Protein AF-A0A6A0H5I4-F1 (afdb_monomer)

Nearest PDB structures (foldseek):
  3w67-assembly1_B  TM=8.974E-01  e=4.664E-07  Mus musculus
  1oiz-assembly2_B  TM=8.911E-01  e=1.110E-06  Homo sapiens
  1r5l-assembly1_A  TM=9.045E-01  e=3.330E-06  Homo sapiens
  5mug-assembly1_A  TM=8.546E-01  e=4.001E-05  Homo sapiens
  6zpd-assembly1_A  TM=8.571E-01  e=4.759E-05  Homo sapiens

Solvent-accessible surface area (backbone atoms only — not comparable to full-atom values): 6883 Å² total; per-residue (Å²): 112,70,63,61,60,47,46,46,66,74,39,42,76,47,61,46,92,80,55,65,82,42,70,72,47,36,52,50,56,72,68,49,41,55,37,76,50,97,55,60,46,102,82,59,16,44,31,31,42,31,34,79,33,74,67,59,58,89,87,45,61,58,57,60,52,50,21,47,39,50,56,52,50,54,50,48,63,73,70,36,73,57,41,84,76,56,31,67,46,80,44,80,43,60,66,77,63,47,72,63,52,55,66,59,63,35,75,69,54,47,50,51,50,56,63,64,76,101

Foldseek 3Di:
DVLQVVLLVVLVLQNPDLDCPPPVLVVLLVLCQKDFDPDADPQRATEIEGALQSDDLVVDAVSSNSNSNVVVVVVCPVPPPCCVPRNHDYDYNCPNPDVSSVVSCDPVVVVSVVSNVD

Organism: Hyalella azteca (NCBI:txid294128)

InterPro domains:
  IPR001251 CRAL-TRIO lipid binding domain [PF00650] (34-116)
  IPR001251 CRAL-TRIO lipid binding domain [cd00170] (25-118)
  IPR036865 CRAL-TRIO lipid binding domain superfamily [G3DSA:3.40.525.10] (11-118)
  IPR036865 CRAL-TRIO lipid binding domain superfamily [SSF52087] (25-118)

Structure (mmCIF, N/CA/C/O backbone):
data_AF-A0A6A0H5I4-F1
#
_entry.id   AF-A0A6A0H5I4-F1
#
loop_
_atom_site.group_PDB
_atom_site.id
_atom_site.type_symbol
_atom_site.label_atom_id
_atom_site.label_alt_id
_atom_site.label_comp_id
_atom_site.label_asym_id
_atom_site.label_entity_id
_atom_site.label_seq_id
_atom_site.pdbx_PDB_ins_code
_atom_site.Cartn_x
_atom_site.Cartn_y
_atom_site.Cartn_z
_atom_site.occupancy
_atom_site.B_iso_or_equiv
_atom_site.auth_seq_id
_atom_site.auth_comp_id
_atom_site.auth_asym_id
_atom_site.auth_atom_id
_atom_site.pdbx_PDB_model_num
ATOM 1 N N . MET A 1 1 ? -0.593 19.117 10.195 1.00 63.34 1 MET A N 1
ATOM 2 C CA . MET A 1 1 ? -1.201 19.410 8.876 1.00 63.34 1 MET A CA 1
ATOM 3 C C . MET A 1 1 ? -0.142 19.753 7.833 1.00 63.34 1 MET A C 1
ATOM 5 O O . MET A 1 1 ? -0.201 19.184 6.754 1.00 63.34 1 MET A O 1
ATOM 9 N N . ASP A 1 2 ? 0.862 20.578 8.144 1.00 73.81 2 ASP A N 1
ATOM 10 C CA . ASP A 1 2 ? 1.905 20.973 7.173 1.00 73.81 2 ASP A CA 1
ATOM 11 C C . ASP A 1 2 ? 2.663 19.793 6.545 1.00 73.81 2 ASP A C 1
ATOM 13 O O . ASP A 1 2 ? 2.872 19.756 5.333 1.00 73.81 2 ASP A O 1
ATOM 17 N N . MET A 1 3 ? 3.004 18.778 7.344 1.00 80.62 3 MET A N 1
ATOM 18 C CA . MET A 1 3 ? 3.683 17.579 6.846 1.00 80.62 3 MET A CA 1
ATOM 19 C C . MET A 1 3 ? 2.816 16.766 5.873 1.00 80.62 3 MET A C 1
ATOM 21 O O . MET A 1 3 ? 3.325 16.289 4.867 1.00 80.62 3 MET A 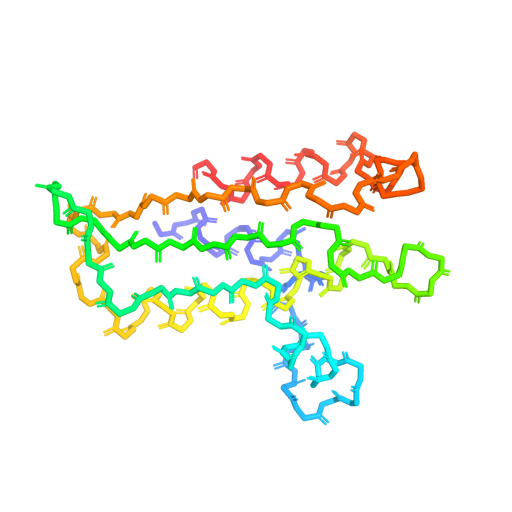O 1
ATOM 25 N N . PHE A 1 4 ? 1.503 16.671 6.105 1.00 78.56 4 PHE A N 1
ATOM 26 C CA . PHE A 1 4 ? 0.584 15.935 5.229 1.00 78.56 4 PHE A CA 1
ATOM 27 C C . PHE A 1 4 ? 0.590 16.506 3.804 1.00 78.56 4 PHE A C 1
ATOM 29 O O . PHE A 1 4 ? 0.799 15.776 2.835 1.00 78.56 4 PHE A O 1
ATOM 36 N N . TYR A 1 5 ? 0.447 17.827 3.669 1.00 81.25 5 TYR A N 1
ATOM 37 C CA . TYR A 1 5 ? 0.492 18.489 2.361 1.00 81.25 5 TYR A CA 1
ATOM 38 C C . TYR A 1 5 ? 1.903 18.488 1.751 1.00 81.25 5 TYR A C 1
ATOM 40 O O . TYR A 1 5 ? 2.055 18.365 0.532 1.00 81.25 5 TYR A O 1
ATOM 48 N N . THR A 1 6 ? 2.944 18.551 2.586 1.00 85.88 6 THR A N 1
ATOM 49 C CA . THR A 1 6 ? 4.341 18.467 2.131 1.00 85.88 6 THR A CA 1
ATOM 50 C C . THR A 1 6 ? 4.643 17.094 1.531 1.00 85.88 6 THR A C 1
ATOM 52 O O . THR A 1 6 ? 5.165 17.010 0.425 1.00 85.88 6 THR A O 1
ATOM 55 N N . CYS A 1 7 ? 4.253 16.005 2.195 1.00 83.69 7 CYS A N 1
ATOM 56 C CA . CYS A 1 7 ? 4.468 14.646 1.696 1.00 83.69 7 CYS A CA 1
ATOM 57 C C . CYS A 1 7 ? 3.706 14.389 0.386 1.00 83.69 7 CYS A C 1
ATOM 59 O O . CYS A 1 7 ? 4.278 13.832 -0.553 1.00 83.69 7 CYS A O 1
ATOM 61 N N . LYS A 1 8 ? 2.454 14.864 0.274 1.00 82.06 8 LYS A N 1
ATOM 62 C CA . LYS A 1 8 ? 1.660 14.718 -0.961 1.00 82.06 8 LYS A CA 1
ATOM 63 C C . LYS A 1 8 ? 2.266 15.463 -2.156 1.00 82.06 8 LYS A C 1
ATOM 65 O O . LYS A 1 8 ? 2.157 14.985 -3.282 1.00 82.06 8 LYS A O 1
ATOM 70 N N . THR A 1 9 ? 2.926 16.598 -1.925 1.00 84.06 9 THR A N 1
ATOM 71 C CA . THR A 1 9 ? 3.600 17.368 -2.988 1.00 84.06 9 THR A CA 1
ATOM 72 C C . THR A 1 9 ? 5.017 16.872 -3.284 1.00 84.06 9 THR A C 1
ATOM 74 O O . THR A 1 9 ? 5.451 16.945 -4.431 1.00 84.06 9 THR A O 1
ATOM 77 N N . ALA A 1 10 ? 5.725 16.329 -2.290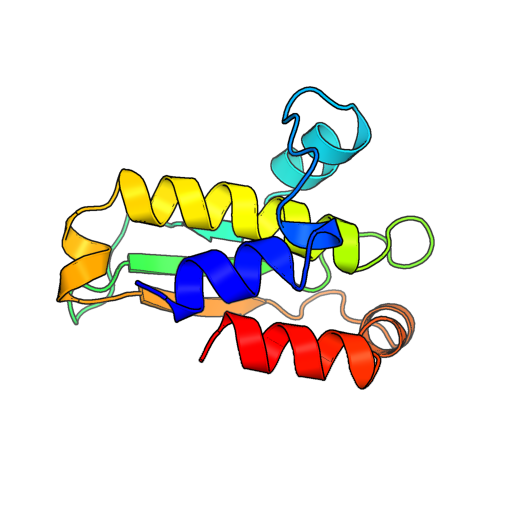 1.00 87.19 10 ALA A N 1
ATOM 78 C CA . ALA A 1 10 ? 7.080 15.800 -2.445 1.00 87.19 10 ALA A CA 1
ATOM 79 C C . ALA A 1 10 ? 7.136 14.430 -3.143 1.00 87.19 10 ALA A C 1
ATOM 81 O O . ALA A 1 10 ? 8.183 14.078 -3.684 1.00 87.19 10 ALA A O 1
ATOM 82 N N . VAL A 1 11 ? 6.037 13.663 -3.125 1.00 91.38 11 VAL A N 1
ATOM 83 C CA . VAL A 1 11 ? 5.967 12.305 -3.697 1.00 91.38 11 VAL A CA 1
ATOM 84 C C . VAL A 1 11 ? 4.794 12.175 -4.692 1.00 91.38 11 VAL A C 1
ATOM 86 O O . VAL A 1 11 ? 3.879 11.366 -4.498 1.00 91.38 11 VAL A O 1
ATOM 89 N N . PRO A 1 12 ? 4.754 12.991 -5.763 1.00 91.56 12 PRO A N 1
ATOM 90 C CA . PRO A 1 12 ? 3.625 13.030 -6.697 1.00 91.56 12 PRO A CA 1
ATOM 91 C C . PRO A 1 12 ? 3.379 11.689 -7.405 1.00 91.56 12 PRO A C 1
ATOM 93 O O . PRO A 1 12 ? 2.247 11.375 -7.766 1.00 91.56 12 PRO A O 1
ATOM 96 N N . GLU A 1 13 ? 4.399 10.852 -7.564 1.00 92.00 13 GLU A N 1
ATOM 97 C CA . GLU A 1 13 ? 4.276 9.493 -8.088 1.00 92.00 13 GLU A CA 1
ATOM 98 C C . GLU A 1 13 ? 3.368 8.599 -7.238 1.00 92.00 13 GLU A C 1
ATOM 100 O O . GLU A 1 13 ? 2.789 7.661 -7.781 1.00 92.00 13 GLU A O 1
ATOM 105 N N . TRP A 1 14 ? 3.196 8.893 -5.945 1.00 94.25 14 TRP A N 1
A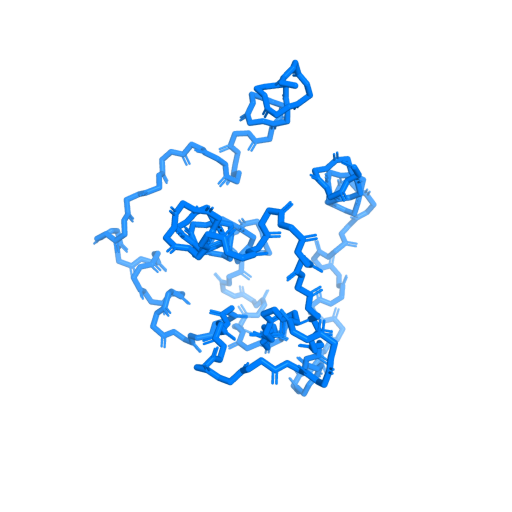TOM 106 C CA . TRP A 1 14 ? 2.249 8.186 -5.082 1.00 94.25 14 TRP A CA 1
ATOM 107 C C . TRP A 1 14 ? 0.921 8.909 -4.994 1.00 94.25 14 TRP A C 1
ATOM 109 O O . TRP A 1 14 ? -0.097 8.229 -4.920 1.00 94.25 14 TRP A O 1
ATOM 119 N N . PHE A 1 15 ? 0.905 10.245 -5.000 1.00 94.00 15 PHE A N 1
ATOM 120 C CA . PHE A 1 15 ? -0.274 11.040 -4.629 1.00 94.00 15 PHE A CA 1
ATOM 121 C C . PHE A 1 15 ? -1.014 11.730 -5.786 1.00 94.00 15 PHE A C 1
ATOM 123 O O . PHE A 1 15 ? -2.172 12.102 -5.611 1.00 94.00 15 PHE A O 1
ATOM 130 N N . ALA A 1 16 ? -0.413 11.860 -6.971 1.00 92.62 16 ALA A N 1
ATOM 131 C CA . ALA A 1 16 ? -1.044 12.458 -8.151 1.00 92.62 16 ALA A CA 1
ATOM 132 C C . ALA A 1 16 ? -1.572 11.395 -9.131 1.00 92.62 16 ALA A C 1
ATOM 134 O O . ALA A 1 16 ? -1.079 10.264 -9.162 1.00 92.62 16 ALA A O 1
ATOM 135 N N . ASN A 1 17 ? -2.539 11.772 -9.980 1.00 92.94 17 ASN A N 1
ATOM 136 C CA . ASN A 1 17 ? -3.125 10.921 -11.030 1.00 92.94 17 ASN A CA 1
ATOM 137 C C . ASN A 1 17 ? -3.550 9.544 -10.486 1.00 92.94 17 ASN A C 1
ATOM 139 O O . ASN A 1 17 ? -2.926 8.523 -10.785 1.00 92.94 17 ASN A O 1
ATOM 143 N N . ARG A 1 18 ? -4.553 9.554 -9.605 1.00 94.19 18 ARG A N 1
ATOM 144 C CA . ARG A 1 18 ? -5.088 8.389 -8.886 1.00 94.19 18 ARG A CA 1
ATOM 145 C C . ARG A 1 18 ? -6.468 8.011 -9.416 1.00 94.19 18 ARG A C 1
ATOM 147 O O . ARG A 1 18 ? -7.442 8.012 -8.675 1.00 94.19 18 ARG A O 1
ATOM 154 N N . ASP A 1 19 ? -6.547 7.760 -10.716 1.00 96.00 19 ASP A N 1
ATOM 155 C CA . ASP A 1 19 ? -7.784 7.298 -11.336 1.00 96.00 19 ASP A CA 1
ATOM 156 C C . ASP A 1 19 ? -7.961 5.793 -11.048 1.00 96.00 19 ASP A C 1
ATOM 158 O O . ASP A 1 19 ? -7.158 4.992 -11.539 1.00 96.00 19 ASP A O 1
ATOM 162 N N . PRO A 1 20 ? -8.961 5.378 -10.243 1.00 95.06 20 PRO A N 1
ATOM 163 C CA . PRO A 1 20 ? -9.209 3.961 -9.983 1.00 95.06 20 PRO A CA 1
ATOM 164 C C . PRO A 1 20 ? -9.657 3.212 -11.244 1.00 95.06 20 PRO A C 1
ATOM 166 O O . PRO A 1 20 ? -9.549 1.984 -11.290 1.00 95.06 20 PRO A O 1
ATOM 169 N N . ASP A 1 21 ? -10.132 3.931 -12.265 1.00 96.00 21 ASP A N 1
ATOM 170 C CA . ASP A 1 21 ? -10.610 3.357 -13.510 1.00 96.00 21 ASP A CA 1
ATOM 171 C C . ASP A 1 21 ? -9.516 3.180 -14.575 1.00 96.00 21 ASP A C 1
ATOM 173 O O . ASP A 1 21 ? -9.742 2.490 -15.582 1.00 96.00 21 ASP A O 1
ATOM 177 N N . GLU A 1 22 ? -8.309 3.705 -14.335 1.00 96.81 22 GLU A N 1
ATOM 178 C CA . GLU A 1 22 ? -7.132 3.410 -15.153 1.00 96.81 22 GLU A CA 1
ATOM 179 C C . GLU A 1 22 ? -6.885 1.886 -15.152 1.00 96.81 22 GLU A C 1
ATOM 181 O O . GLU A 1 22 ? -6.792 1.287 -14.076 1.00 96.81 22 GLU A O 1
ATOM 186 N N . PRO A 1 23 ? -6.722 1.222 -16.317 1.00 96.06 23 PRO A N 1
ATOM 187 C CA . PRO A 1 23 ? -6.628 -0.238 -16.389 1.00 96.06 23 PRO A CA 1
ATOM 188 C C . PRO A 1 23 ? -5.597 -0.855 -15.439 1.00 96.06 23 PRO A C 1
ATOM 190 O O . PRO A 1 23 ? -5.905 -1.831 -14.755 1.00 96.06 23 PRO A O 1
ATOM 193 N N . LYS A 1 24 ? -4.394 -0.267 -15.349 1.00 93.94 24 LYS A N 1
ATOM 194 C CA . LYS A 1 24 ? -3.338 -0.795 -14.478 1.00 93.94 24 LYS A CA 1
ATOM 195 C C . LYS A 1 24 ? -3.617 -0.535 -12.998 1.00 93.94 24 LYS A C 1
ATOM 197 O O . LYS A 1 24 ? -3.269 -1.368 -12.168 1.00 93.94 24 LYS A O 1
ATOM 202 N N . MET A 1 25 ? -4.236 0.594 -12.656 1.00 96.38 25 MET A N 1
ATOM 203 C CA . MET A 1 25 ? -4.612 0.881 -11.273 1.00 96.38 25 MET A CA 1
ATOM 204 C C . MET A 1 25 ? -5.729 -0.052 -10.812 1.00 96.38 25 MET A C 1
ATOM 206 O O . MET A 1 25 ? -5.607 -0.672 -9.757 1.00 96.38 25 MET A O 1
ATOM 210 N N . ARG A 1 26 ? -6.762 -0.240 -11.643 1.00 96.69 26 ARG A N 1
ATOM 211 C CA . ARG A 1 26 ? -7.853 -1.183 -11.377 1.00 96.69 26 ARG A CA 1
ATOM 212 C C . ARG A 1 26 ? -7.331 -2.597 -11.128 1.00 96.69 26 ARG A C 1
ATOM 214 O O . ARG A 1 26 ? -7.753 -3.232 -10.167 1.00 96.69 26 ARG A O 1
ATOM 221 N N . GLU A 1 27 ? -6.394 -3.064 -11.954 1.00 95.94 27 GLU A N 1
ATOM 222 C CA . GLU A 1 27 ? -5.727 -4.361 -11.775 1.00 95.94 27 GLU A CA 1
ATOM 223 C C . GLU A 1 27 ? -5.075 -4.470 -10.383 1.00 95.94 27 GLU A C 1
ATOM 225 O O . GLU A 1 27 ? -5.323 -5.431 -9.658 1.00 95.94 27 GLU A O 1
ATOM 230 N N . LEU A 1 28 ? -4.290 -3.466 -9.975 1.00 95.94 28 LEU A N 1
ATOM 231 C CA . LEU A 1 28 ? -3.587 -3.469 -8.685 1.00 95.94 28 LEU A CA 1
ATOM 232 C C . LEU A 1 28 ? -4.533 -3.387 -7.483 1.00 95.94 28 LEU A C 1
ATOM 234 O O . LEU A 1 28 ? -4.295 -4.046 -6.471 1.00 95.94 28 LEU A O 1
ATOM 238 N N . LEU A 1 29 ? -5.610 -2.608 -7.590 1.00 95.94 29 LEU A N 1
ATOM 239 C CA . LEU A 1 29 ? -6.641 -2.525 -6.555 1.00 95.94 29 LEU A CA 1
ATOM 240 C C . LEU A 1 29 ? -7.362 -3.874 -6.394 1.00 95.94 29 LEU A C 1
ATOM 242 O O . LEU A 1 29 ? -7.552 -4.344 -5.273 1.00 95.94 29 LEU A O 1
ATOM 246 N N . GLN A 1 30 ? -7.685 -4.545 -7.504 1.00 95.88 30 GLN A N 1
ATOM 247 C CA . GLN A 1 30 ? -8.337 -5.860 -7.499 1.00 95.88 30 GLN A CA 1
ATOM 248 C C . GLN A 1 30 ? -7.437 -6.993 -6.985 1.00 95.88 30 GLN A C 1
ATOM 250 O O . GLN A 1 30 ? -7.949 -7.985 -6.469 1.00 95.88 30 GLN A O 1
ATOM 255 N N . MET A 1 31 ? -6.108 -6.854 -7.070 1.00 95.00 31 MET A N 1
ATOM 256 C CA . MET A 1 31 ? -5.163 -7.822 -6.492 1.00 95.00 31 MET A CA 1
ATOM 257 C C . MET A 1 31 ? -5.220 -7.890 -4.955 1.00 95.00 31 MET A C 1
ATOM 259 O O . MET A 1 31 ? -4.729 -8.861 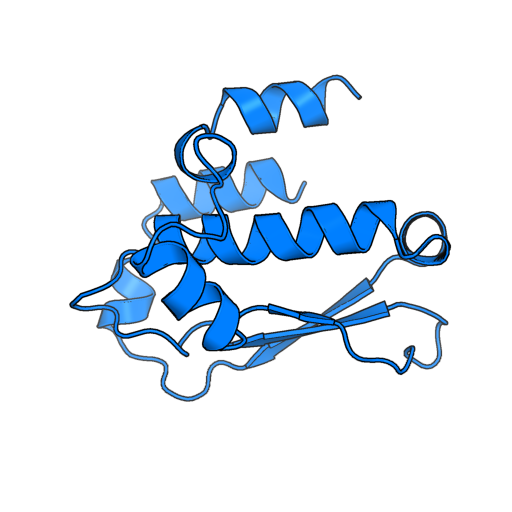-4.370 1.00 95.00 31 MET A O 1
ATOM 263 N N . GLY A 1 32 ? -5.800 -6.883 -4.290 1.00 93.94 32 GLY A N 1
ATOM 264 C CA . GLY A 1 32 ? -5.922 -6.860 -2.833 1.00 93.94 32 GLY A CA 1
ATOM 265 C C . GLY A 1 32 ? -4.570 -6.724 -2.131 1.00 93.94 32 GLY A C 1
ATOM 266 O O . GLY A 1 32 ? -4.256 -7.491 -1.224 1.00 93.94 32 GLY A O 1
ATOM 267 N N . LEU A 1 33 ? -3.738 -5.778 -2.580 1.00 95.44 33 LEU A N 1
ATOM 268 C CA . LEU A 1 33 ? -2.404 -5.539 -2.007 1.00 95.44 33 LEU A CA 1
ATOM 269 C C . LEU A 1 33 ? -2.462 -4.863 -0.624 1.00 95.44 33 LEU A C 1
ATOM 271 O O . LEU A 1 33 ? -1.532 -5.019 0.165 1.00 95.44 33 LEU A O 1
ATOM 275 N N . PHE A 1 34 ? -3.551 -4.149 -0.328 1.00 96.94 34 PHE A N 1
ATOM 276 C CA . PHE A 1 34 ? -3.840 -3.513 0.958 1.00 96.94 34 PHE A CA 1
ATOM 277 C C . PHE A 1 34 ? -5.290 -3.816 1.341 1.00 96.94 34 PHE A C 1
ATOM 279 O O . PHE A 1 34 ? -6.209 -3.437 0.616 1.00 96.94 34 PHE A O 1
ATOM 286 N N . LEU A 1 35 ? -5.491 -4.535 2.443 1.00 95.94 35 LEU A N 1
ATOM 287 C CA . LEU A 1 35 ? -6.785 -5.099 2.825 1.00 95.94 35 LEU A CA 1
ATOM 288 C C . LEU A 1 35 ? -7.116 -4.735 4.278 1.00 95.94 35 LEU A C 1
ATOM 290 O O . LEU A 1 35 ? -6.652 -5.424 5.192 1.00 95.94 35 LEU A O 1
ATOM 294 N N . PRO A 1 36 ? -7.908 -3.673 4.512 1.00 95.38 36 PRO A N 1
ATOM 295 C CA . PRO A 1 36 ? -8.529 -3.432 5.808 1.00 95.38 36 PRO A CA 1
ATOM 296 C C . PRO A 1 36 ? -9.506 -4.572 6.126 1.00 95.38 36 PRO A C 1
ATOM 298 O O . PRO A 1 36 ? -10.351 -4.916 5.299 1.00 95.38 36 PRO A O 1
ATOM 301 N N . LEU A 1 37 ? -9.375 -5.187 7.299 1.00 95.12 37 LEU A N 1
ATOM 302 C CA . LEU A 1 37 ? -10.272 -6.253 7.746 1.00 95.12 37 LEU A CA 1
ATOM 303 C C . LEU A 1 37 ? -11.501 -5.679 8.465 1.00 95.12 37 LEU A C 1
ATOM 305 O O . LEU A 1 37 ? -11.412 -4.613 9.062 1.00 95.12 37 LEU A O 1
ATOM 309 N N . PRO A 1 38 ? -12.647 -6.376 8.461 1.00 92.19 38 PRO A N 1
ATOM 310 C CA . PRO A 1 38 ? -13.830 -5.911 9.188 1.00 92.19 38 PRO A CA 1
ATOM 311 C C . PRO A 1 38 ? -13.643 -5.935 10.713 1.00 92.19 38 PRO A C 1
ATOM 313 O O . PRO A 1 38 ? -14.299 -5.178 11.423 1.00 92.19 38 PRO A O 1
ATOM 316 N N . ASP A 1 39 ? -12.755 -6.799 11.209 1.00 93.31 39 ASP A N 1
ATOM 317 C CA . ASP A 1 39 ? -12.515 -6.980 12.635 1.00 93.31 39 ASP A CA 1
ATOM 318 C C . ASP A 1 39 ? -11.402 -6.060 13.153 1.00 93.31 39 ASP A C 1
ATOM 320 O O . ASP A 1 39 ? -10.402 -5.790 12.478 1.00 93.31 39 ASP A O 1
ATOM 324 N N . LEU A 1 40 ? -11.566 -5.629 14.402 1.00 94.94 40 LEU A N 1
ATOM 325 C CA . LEU A 1 40 ? -10.558 -4.894 15.159 1.00 94.94 40 LEU A CA 1
ATOM 326 C C . LEU A 1 40 ? -9.695 -5.858 15.975 1.00 94.94 40 LEU A C 1
ATOM 328 O O . LEU A 1 40 ? -10.125 -6.952 16.348 1.00 94.94 40 LEU A O 1
ATOM 332 N N . ASP A 1 41 ? -8.480 -5.431 16.305 1.00 95.19 41 ASP A N 1
ATOM 333 C CA . ASP A 1 41 ? -7.653 -6.171 17.255 1.00 95.19 41 ASP A CA 1
ATOM 334 C C . ASP A 1 41 ? -8.146 -5.990 18.710 1.00 95.19 41 ASP A C 1
ATOM 336 O O . ASP A 1 41 ? -9.011 -5.151 18.981 1.00 95.19 41 ASP A O 1
ATOM 340 N N . PRO A 1 42 ? -7.610 -6.743 19.693 1.00 95.94 42 PRO A N 1
ATOM 341 C CA . PRO A 1 42 ? -8.040 -6.629 21.090 1.00 95.94 42 PRO A CA 1
ATOM 342 C C . PRO A 1 42 ? -7.813 -5.248 21.731 1.00 95.94 42 PRO A C 1
ATOM 344 O O . PRO A 1 42 ? -8.305 -5.006 22.831 1.00 95.94 42 PRO A O 1
ATOM 347 N N . GLN A 1 43 ? -7.056 -4.356 21.084 1.00 95.12 43 GLN A N 1
ATOM 348 C CA . GLN A 1 43 ? -6.840 -2.971 21.507 1.00 95.12 43 GLN A CA 1
ATOM 349 C C . GLN A 1 43 ? -7.780 -1.987 20.784 1.00 95.12 43 GLN A C 1
ATOM 351 O O . GLN A 1 43 ? -7.658 -0.777 20.974 1.00 95.12 43 GLN A O 1
ATOM 356 N N . GLY A 1 44 ? -8.722 -2.484 19.975 1.00 93.88 44 GLY A N 1
ATOM 357 C CA . GLY A 1 44 ? -9.671 -1.673 19.215 1.00 93.88 44 GLY A CA 1
ATOM 358 C C . GLY A 1 44 ? -9.048 -0.986 17.999 1.00 93.88 44 GLY A C 1
ATOM 359 O O . GLY A 1 44 ? -9.590 0.015 17.529 1.00 93.88 44 GLY A O 1
ATOM 360 N N . ARG A 1 45 ? -7.902 -1.473 17.509 1.00 95.75 45 ARG A N 1
ATOM 361 C CA . ARG A 1 45 ? -7.214 -0.911 16.339 1.00 95.75 45 ARG A CA 1
ATOM 362 C C . ARG A 1 45 ? -7.684 -1.604 15.071 1.00 95.75 45 ARG A C 1
ATOM 364 O O . ARG A 1 45 ? -7.894 -2.818 15.065 1.00 95.75 45 ARG A O 1
ATOM 371 N N . GLN A 1 46 ? -7.790 -0.841 13.990 1.00 96.00 46 GLN A N 1
ATOM 372 C CA . GLN A 1 46 ? -8.120 -1.376 12.672 1.00 96.00 46 GLN A CA 1
ATOM 373 C C . GLN A 1 46 ? -7.035 -2.363 12.211 1.00 96.00 46 GLN A C 1
ATOM 375 O O . GLN A 1 46 ? -5.852 -2.042 12.282 1.00 96.00 46 GLN A O 1
ATOM 380 N N . ILE A 1 47 ? -7.393 -3.552 11.725 1.00 96.50 47 ILE A N 1
ATOM 381 C CA . ILE A 1 47 ? -6.403 -4.503 11.190 1.00 96.50 47 ILE A CA 1
ATOM 382 C C . ILE A 1 47 ? -6.274 -4.303 9.680 1.00 96.50 47 ILE A C 1
ATOM 384 O O . ILE A 1 47 ? -7.275 -4.186 8.971 1.00 96.50 47 ILE A O 1
ATOM 388 N N . VAL A 1 48 ? -5.038 -4.288 9.182 1.00 97.25 48 VAL A N 1
ATOM 389 C CA . VAL A 1 48 ? -4.726 -4.216 7.752 1.00 97.25 48 VAL A CA 1
ATOM 390 C C . VAL A 1 48 ? -3.744 -5.320 7.378 1.00 97.25 48 VAL A C 1
ATOM 392 O O . VAL A 1 48 ? -2.669 -5.426 7.970 1.00 97.25 48 VAL A O 1
ATOM 395 N N . ILE A 1 49 ? -4.069 -6.100 6.348 1.00 97.12 49 ILE A N 1
ATOM 396 C CA . ILE A 1 49 ? -3.121 -7.016 5.704 1.00 97.12 49 ILE A CA 1
ATOM 397 C C . ILE A 1 49 ? -2.508 -6.324 4.486 1.00 97.12 49 ILE A C 1
ATOM 399 O O . ILE A 1 49 ? -3.225 -5.828 3.616 1.00 97.12 49 ILE A O 1
ATOM 403 N N . ILE A 1 50 ? -1.180 -6.323 4.403 1.00 96.31 50 ILE A N 1
ATOM 404 C CA . ILE A 1 50 ? -0.427 -5.805 3.260 1.00 96.31 50 ILE A CA 1
ATOM 405 C C . ILE A 1 50 ? 0.294 -6.974 2.595 1.00 96.31 50 ILE A C 1
ATOM 407 O O . ILE A 1 50 ? 1.207 -7.563 3.176 1.00 96.31 50 ILE A O 1
ATOM 411 N N . ARG A 1 51 ? -0.100 -7.298 1.362 1.00 95.31 51 ARG A N 1
ATOM 412 C CA . ARG A 1 51 ? 0.493 -8.380 0.561 1.00 95.31 51 ARG A CA 1
ATOM 413 C C . ARG A 1 51 ? 1.623 -7.812 -0.289 1.00 95.31 51 ARG A C 1
ATOM 415 O O . ARG A 1 51 ? 1.441 -7.488 -1.464 1.00 95.31 51 ARG A O 1
ATOM 422 N N . THR A 1 52 ? 2.788 -7.645 0.329 1.00 87.38 52 THR A N 1
ATOM 423 C CA . THR A 1 52 ? 3.915 -6.860 -0.213 1.00 87.38 52 THR A CA 1
ATOM 424 C C . THR A 1 52 ? 4.458 -7.411 -1.534 1.00 87.38 52 THR A C 1
ATOM 426 O O . THR A 1 52 ? 4.930 -6.648 -2.378 1.00 87.38 52 THR A O 1
ATOM 429 N N . CYS A 1 53 ? 4.347 -8.723 -1.740 1.00 93.00 53 CYS A N 1
ATOM 430 C CA . CYS A 1 53 ? 4.856 -9.435 -2.915 1.00 93.00 53 CYS A CA 1
ATOM 431 C C . CYS A 1 53 ? 3.738 -10.036 -3.784 1.00 93.00 53 CYS A C 1
ATOM 433 O O . CYS A 1 53 ? 3.955 -11.009 -4.500 1.00 93.00 53 CYS A O 1
ATOM 435 N N . GLY A 1 54 ? 2.525 -9.471 -3.717 1.00 92.88 54 GLY A N 1
ATOM 436 C CA . GLY A 1 54 ? 1.377 -9.942 -4.501 1.00 92.88 54 GLY A CA 1
ATOM 437 C C . GLY A 1 54 ? 1.380 -9.532 -5.981 1.00 92.88 54 GLY A C 1
ATOM 438 O O . GLY A 1 54 ? 0.540 -10.014 -6.734 1.00 92.88 54 GLY A O 1
ATOM 439 N N . HIS A 1 55 ? 2.290 -8.646 -6.397 1.00 94.50 55 HIS A N 1
ATOM 440 C CA . HIS A 1 55 ? 2.415 -8.170 -7.778 1.00 94.50 55 HIS A CA 1
ATOM 441 C C . HIS A 1 55 ? 3.550 -8.894 -8.512 1.00 94.50 55 HIS A C 1
ATOM 443 O O . HIS A 1 55 ? 4.435 -9.465 -7.891 1.00 94.50 55 HIS A O 1
ATOM 449 N N . ASP A 1 56 ? 3.564 -8.834 -9.844 1.00 95.44 56 ASP A N 1
ATOM 450 C CA . ASP A 1 56 ? 4.729 -9.266 -10.618 1.00 95.44 56 ASP A CA 1
ATOM 451 C C . ASP A 1 56 ? 5.779 -8.133 -10.677 1.00 95.44 56 ASP A C 1
ATOM 453 O O . ASP A 1 56 ? 5.514 -7.086 -11.286 1.00 95.44 56 ASP A O 1
ATOM 457 N N . PRO A 1 57 ? 6.978 -8.320 -10.086 1.00 95.50 57 PRO A N 1
ATOM 458 C CA . PRO A 1 57 ? 8.003 -7.285 -10.002 1.00 95.50 57 PRO A CA 1
ATOM 459 C C . PRO A 1 57 ? 8.748 -7.054 -11.328 1.00 95.50 57 PRO A C 1
ATOM 461 O O . PRO A 1 57 ? 9.575 -6.146 -11.422 1.00 95.50 57 PRO A O 1
ATOM 464 N N . HIS A 1 58 ? 8.507 -7.858 -12.364 1.00 95.38 58 HIS A N 1
ATOM 465 C CA . HIS A 1 58 ? 9.108 -7.641 -13.683 1.00 95.38 58 HIS A CA 1
ATOM 466 C C . HIS A 1 58 ? 8.242 -6.752 -14.578 1.00 95.38 58 HIS A C 1
ATOM 468 O O . HIS A 1 58 ? 8.760 -6.079 -15.469 1.00 95.38 58 HIS A O 1
ATOM 474 N N . THR A 1 59 ? 6.934 -6.709 -14.323 1.00 95.19 59 THR A N 1
ATOM 475 C CA . THR A 1 59 ? 5.964 -5.925 -15.107 1.00 95.19 59 THR A CA 1
ATOM 476 C C . THR A 1 59 ? 5.414 -4.722 -14.344 1.00 95.19 59 THR A C 1
ATOM 478 O O . THR A 1 59 ? 4.948 -3.753 -14.953 1.00 95.19 59 THR A O 1
ATOM 481 N N . THR A 1 60 ? 5.482 -4.744 -13.011 1.00 95.44 60 THR A N 1
ATOM 482 C CA . THR A 1 60 ? 4.937 -3.698 -12.143 1.00 95.44 60 THR A CA 1
ATOM 483 C C . THR A 1 60 ? 6.010 -3.182 -11.193 1.00 95.44 60 THR A C 1
ATOM 485 O O . THR A 1 60 ? 6.587 -3.937 -10.420 1.00 95.44 60 THR A O 1
ATOM 488 N N . GLY A 1 61 ? 6.269 -1.873 -11.249 1.00 94.50 61 GLY A N 1
ATOM 489 C CA . GLY A 1 61 ? 7.163 -1.200 -10.310 1.00 94.50 61 GLY A CA 1
ATOM 490 C C . GLY A 1 61 ? 6.469 -0.832 -8.996 1.00 94.50 61 GLY A C 1
ATOM 491 O O . GLY A 1 61 ? 5.286 -0.480 -8.989 1.00 94.50 61 GLY A O 1
ATOM 492 N N . ILE A 1 62 ? 7.242 -0.829 -7.912 1.00 94.50 62 ILE A N 1
ATOM 493 C CA . ILE A 1 62 ? 6.780 -0.631 -6.535 1.00 94.50 62 ILE A CA 1
ATOM 494 C C . ILE A 1 62 ? 6.078 0.712 -6.328 1.00 94.50 62 ILE A C 1
ATOM 496 O O . ILE A 1 62 ? 5.146 0.797 -5.540 1.00 94.50 62 ILE A O 1
ATOM 500 N N . GLU A 1 63 ? 6.438 1.750 -7.088 1.00 94.19 63 GLU A N 1
ATOM 501 C CA . GLU A 1 63 ? 5.787 3.064 -6.990 1.00 94.19 63 GLU A CA 1
ATOM 502 C C . GLU A 1 63 ? 4.285 2.986 -7.342 1.00 94.19 63 GLU A C 1
ATOM 504 O O . GLU A 1 63 ? 3.466 3.673 -6.732 1.00 94.19 63 GLU A O 1
ATOM 509 N N . LYS A 1 64 ? 3.890 2.112 -8.286 1.00 94.81 64 LYS A N 1
ATOM 510 C CA . LYS A 1 64 ? 2.470 1.887 -8.624 1.00 94.81 64 LYS A CA 1
ATOM 511 C C . LYS A 1 64 ? 1.744 1.122 -7.521 1.00 94.81 64 LYS A C 1
ATOM 513 O O . LYS A 1 64 ? 0.582 1.407 -7.249 1.00 94.81 64 LYS A O 1
ATOM 518 N N . VAL A 1 65 ? 2.441 0.183 -6.882 1.00 95.50 65 VAL A N 1
ATOM 519 C CA . VAL A 1 65 ? 1.929 -0.555 -5.723 1.00 95.50 65 VAL A CA 1
ATOM 520 C C . VAL A 1 65 ? 1.698 0.410 -4.566 1.00 95.50 65 VAL A C 1
ATOM 522 O O . VAL A 1 65 ? 0.586 0.462 -4.056 1.00 95.50 65 VAL A O 1
ATOM 525 N N . PHE A 1 66 ? 2.678 1.255 -4.230 1.00 95.31 66 PHE A N 1
ATOM 526 C CA . PHE A 1 66 ? 2.505 2.297 -3.218 1.00 95.31 66 PHE A CA 1
ATOM 527 C C . PHE A 1 66 ? 1.365 3.251 -3.561 1.00 95.31 66 PHE A C 1
ATOM 529 O O . PHE A 1 66 ? 0.584 3.597 -2.678 1.00 95.31 66 PHE A O 1
ATOM 536 N N . LYS A 1 67 ? 1.216 3.665 -4.823 1.00 95.94 67 LYS A N 1
ATOM 537 C CA . LYS A 1 67 ? 0.065 4.481 -5.226 1.00 95.94 67 LYS A CA 1
ATOM 538 C C . LYS A 1 67 ? -1.260 3.779 -4.896 1.00 95.94 67 LYS A C 1
ATOM 540 O O . LYS A 1 67 ? -2.095 4.386 -4.231 1.00 95.94 67 LYS A O 1
ATOM 545 N N . ALA A 1 68 ? -1.422 2.518 -5.301 1.00 96.12 68 ALA A N 1
ATOM 546 C CA . ALA A 1 68 ? -2.635 1.743 -5.036 1.00 96.12 68 ALA A CA 1
ATOM 547 C C . ALA A 1 68 ? -2.895 1.562 -3.530 1.00 96.12 68 ALA A C 1
ATOM 549 O O . ALA A 1 68 ? -4.015 1.778 -3.069 1.00 96.12 68 ALA A O 1
ATOM 550 N N . THR A 1 69 ? -1.864 1.234 -2.741 1.00 95.19 69 THR A N 1
ATOM 551 C CA . THR A 1 69 ? -2.012 1.050 -1.288 1.00 95.19 69 THR A CA 1
ATOM 552 C C . THR A 1 69 ? -2.435 2.353 -0.613 1.00 95.19 69 THR A C 1
ATOM 554 O O . THR A 1 69 ? -3.351 2.343 0.197 1.00 95.19 69 THR A O 1
ATOM 557 N N . HIS A 1 70 ? -1.832 3.489 -0.980 1.00 94.75 70 HIS A N 1
ATOM 558 C CA . HIS A 1 70 ? -2.185 4.782 -0.390 1.00 94.75 70 HIS A CA 1
ATOM 559 C C . HIS A 1 70 ? -3.564 5.292 -0.832 1.00 94.75 70 HIS A C 1
ATOM 561 O O . HIS A 1 70 ? -4.167 6.063 -0.095 1.00 94.75 70 HIS A O 1
ATOM 567 N N . MET A 1 71 ? -4.079 4.885 -1.999 1.00 95.94 71 MET A N 1
ATOM 568 C CA . MET A 1 71 ? -5.470 5.179 -2.371 1.00 95.94 71 MET A CA 1
ATOM 569 C C . MET A 1 71 ? -6.450 4.533 -1.387 1.00 95.94 71 MET A C 1
ATOM 571 O O . MET A 1 71 ? -7.373 5.198 -0.931 1.00 95.94 71 MET A O 1
ATOM 575 N N . ILE A 1 72 ? -6.216 3.268 -1.022 1.00 96.06 72 ILE A N 1
ATOM 576 C CA . ILE A 1 72 ? -7.052 2.562 -0.043 1.00 96.06 72 ILE A CA 1
ATOM 577 C C . ILE A 1 72 ? -6.820 3.121 1.367 1.00 96.06 72 ILE A C 1
ATOM 579 O O . ILE A 1 72 ? -7.785 3.328 2.094 1.00 96.06 72 ILE A O 1
ATOM 583 N N . SER A 1 73 ? -5.572 3.422 1.746 1.00 93.81 73 SER A N 1
ATOM 584 C CA . SER A 1 73 ? -5.274 4.039 3.046 1.00 93.81 73 SER A CA 1
ATOM 585 C C . SER A 1 73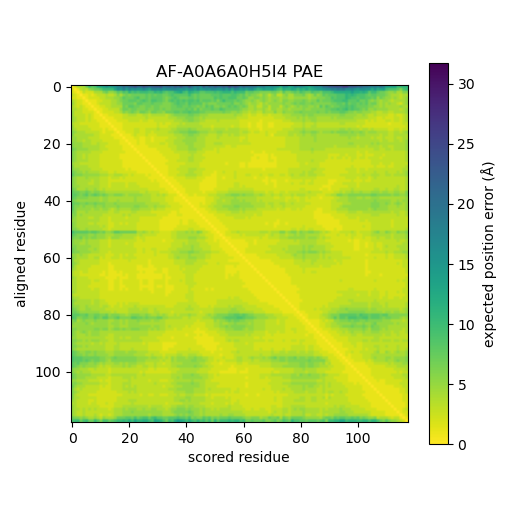 ? -5.963 5.389 3.233 1.00 93.81 73 SER A C 1
ATOM 587 O O . SER A 1 73 ? -6.459 5.649 4.321 1.00 93.81 73 SER A O 1
ATOM 589 N N . ASP A 1 74 ? -6.002 6.242 2.202 1.00 92.94 74 ASP A N 1
ATOM 590 C CA . ASP A 1 74 ? -6.667 7.548 2.287 1.00 92.94 74 ASP A CA 1
ATOM 591 C C . ASP A 1 74 ? -8.180 7.369 2.536 1.00 92.94 74 ASP A C 1
ATOM 593 O O . ASP A 1 74 ? -8.718 8.001 3.438 1.00 92.94 74 ASP A O 1
ATOM 597 N N . ILE A 1 75 ? -8.840 6.440 1.830 1.00 94.38 75 ILE A N 1
ATOM 598 C CA . ILE A 1 75 ? -10.260 6.106 2.066 1.00 94.38 75 ILE A CA 1
ATOM 599 C C . ILE A 1 75 ? -10.460 5.548 3.480 1.00 94.38 75 ILE A C 1
ATOM 601 O O . ILE A 1 75 ? -11.371 5.958 4.188 1.00 94.38 75 ILE A O 1
ATOM 605 N N . MET A 1 76 ? -9.582 4.643 3.919 1.00 93.94 76 MET A N 1
ATOM 606 C CA . MET A 1 76 ? -9.629 4.066 5.263 1.00 93.94 76 MET A CA 1
ATOM 607 C C . MET A 1 76 ? -9.517 5.145 6.352 1.00 93.94 76 MET A C 1
ATOM 609 O O . MET A 1 76 ? -10.223 5.071 7.353 1.00 93.94 76 MET A O 1
ATOM 613 N N . CYS A 1 77 ? -8.651 6.143 6.164 1.00 91.19 77 CYS A N 1
ATOM 614 C CA . CYS A 1 77 ? -8.514 7.279 7.077 1.00 91.19 77 CYS A CA 1
ATOM 615 C C . CYS A 1 77 ? -9.762 8.166 7.124 1.00 91.19 77 CYS A C 1
ATOM 617 O O . CYS A 1 77 ? -10.059 8.711 8.186 1.00 91.19 77 CYS A O 1
ATOM 619 N N . ASP A 1 78 ? -10.468 8.309 6.003 1.00 92.19 78 ASP A N 1
ATOM 620 C CA . ASP A 1 78 ? -11.668 9.142 5.910 1.00 92.19 78 ASP A CA 1
ATOM 621 C C . ASP A 1 78 ? -12.922 8.418 6.436 1.00 92.19 78 ASP A C 1
ATOM 623 O O . ASP A 1 78 ? -13.775 9.043 7.065 1.00 92.19 78 ASP A O 1
ATOM 627 N N . GLU A 1 79 ? -13.044 7.108 6.201 1.00 92.31 79 GLU A N 1
ATOM 628 C CA . GLU A 1 79 ? -14.253 6.334 6.520 1.00 92.31 79 GLU A CA 1
ATOM 629 C C . GLU A 1 79 ? -14.216 5.658 7.901 1.00 92.31 79 GLU A C 1
ATOM 631 O O . GLU A 1 79 ? -15.269 5.416 8.494 1.00 92.31 79 GLU A O 1
ATOM 636 N N . ILE A 1 80 ? -13.031 5.343 8.441 1.00 90.75 80 ILE A N 1
ATOM 637 C CA . ILE A 1 80 ? -12.894 4.641 9.727 1.00 90.75 80 ILE A CA 1
ATOM 638 C C . ILE A 1 80 ? -12.569 5.644 10.834 1.00 90.75 80 ILE A C 1
ATOM 640 O O . ILE A 1 80 ? -11.410 5.916 11.141 1.00 90.75 80 ILE A O 1
ATOM 644 N N . GLU A 1 81 ? -13.607 6.160 11.492 1.00 86.69 81 GLU A N 1
ATOM 645 C CA . GLU A 1 81 ? -13.479 7.191 12.537 1.00 86.69 81 GLU A CA 1
ATOM 646 C C . GLU A 1 81 ? -12.516 6.793 13.669 1.00 86.69 81 GLU A C 1
ATOM 648 O O . GLU A 1 81 ? -11.708 7.602 14.143 1.00 86.69 81 GLU A O 1
ATOM 653 N N . THR A 1 82 ? -12.561 5.521 14.082 1.00 86.12 82 THR A N 1
ATOM 654 C CA . THR A 1 82 ? -11.732 4.987 15.172 1.00 86.12 82 THR A CA 1
ATOM 655 C C . THR A 1 82 ? -10.245 4.995 14.840 1.00 86.12 82 THR A C 1
ATOM 657 O O . THR A 1 8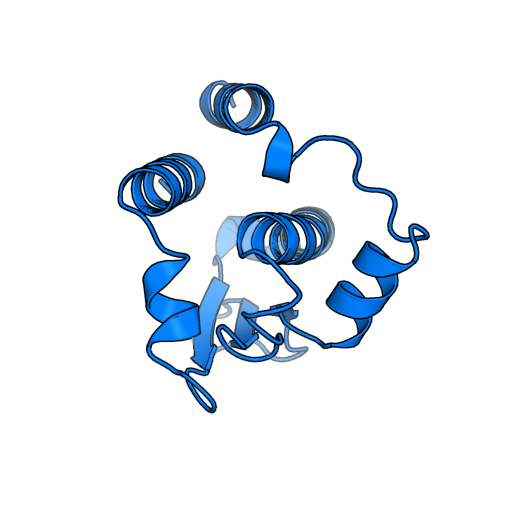2 ? -9.431 5.064 15.762 1.00 86.12 82 THR A O 1
ATOM 660 N N . LEU A 1 83 ? -9.871 5.021 13.555 1.00 91.00 83 LEU A N 1
ATOM 661 C CA . LEU A 1 83 ? -8.480 5.039 13.106 1.00 91.00 83 LEU A CA 1
ATOM 662 C C . LEU A 1 83 ? -7.713 6.236 13.683 1.00 91.00 83 LEU A C 1
ATOM 664 O O . LEU A 1 83 ? -6.547 6.112 14.045 1.00 91.00 83 LEU A O 1
ATOM 668 N N . SER A 1 84 ? -8.380 7.384 13.820 1.00 90.25 84 SER A N 1
ATOM 669 C CA . SER A 1 84 ? -7.786 8.604 14.380 1.00 90.25 84 SER A CA 1
ATOM 670 C C . SER A 1 84 ? -7.523 8.529 15.892 1.00 90.25 84 SER A C 1
ATOM 672 O O . SER A 1 84 ? -6.718 9.300 16.415 1.00 90.25 84 SER A O 1
ATOM 674 N N . ILE A 1 85 ? -8.188 7.602 16.590 1.00 93.19 85 ILE A N 1
ATOM 675 C CA . ILE A 1 85 ? -8.147 7.463 18.051 1.00 93.19 85 ILE A CA 1
ATOM 676 C C . ILE A 1 85 ? -7.251 6.293 18.451 1.00 93.19 85 ILE A C 1
ATOM 678 O O . ILE A 1 85 ? -6.362 6.447 19.287 1.00 93.19 85 ILE A O 1
ATOM 682 N N . THR A 1 86 ? -7.495 5.114 17.878 1.00 95.00 86 THR A N 1
ATOM 683 C CA . THR A 1 86 ? -6.803 3.871 18.245 1.00 95.00 86 THR A CA 1
ATOM 684 C C . THR A 1 86 ? -5.694 3.506 17.259 1.00 95.00 86 THR A C 1
ATOM 686 O O . THR A 1 86 ? -4.770 2.775 17.619 1.00 95.00 86 THR A O 1
ATOM 689 N N . GLY A 1 87 ? -5.718 4.049 16.041 1.00 93.56 87 GLY A N 1
ATOM 690 C CA . GLY A 1 87 ? -4.780 3.690 14.982 1.00 93.56 87 GLY A CA 1
ATOM 691 C C . GLY A 1 87 ? -5.112 2.347 14.329 1.00 93.56 87 GLY A C 1
ATOM 692 O O . GLY A 1 87 ? -6.248 1.869 14.349 1.00 93.56 87 GLY A O 1
ATOM 693 N N . PHE A 1 88 ? -4.096 1.726 13.731 1.00 95.19 88 PHE A N 1
ATOM 694 C CA . PHE A 1 88 ? -4.216 0.437 13.050 1.00 95.19 88 PHE A CA 1
ATOM 695 C C . PHE A 1 88 ? -3.012 -0.473 13.320 1.00 95.19 88 PHE A C 1
ATOM 697 O O . PHE A 1 88 ? -1.921 -0.019 13.670 1.00 95.19 88 PHE A O 1
ATOM 704 N N . THR A 1 89 ? -3.216 -1.771 13.114 1.00 95.50 89 THR A N 1
ATOM 705 C CA . THR A 1 89 ? -2.195 -2.820 13.146 1.00 95.50 89 THR A CA 1
ATOM 706 C C . THR A 1 89 ? -1.976 -3.340 11.730 1.00 95.50 89 THR A C 1
ATOM 708 O O . THR A 1 89 ? -2.926 -3.743 11.061 1.00 95.50 89 THR A O 1
ATOM 711 N N . GLN A 1 90 ? -0.722 -3.358 11.273 1.00 94.62 90 GLN A N 1
ATOM 712 C CA . GLN A 1 90 ? -0.355 -3.907 9.965 1.00 94.62 90 GLN A CA 1
ATOM 713 C C . GLN A 1 90 ? 0.211 -5.315 10.092 1.00 94.62 90 GLN A C 1
ATOM 715 O O . GLN A 1 90 ? 1.096 -5.574 10.908 1.00 94.62 90 GLN A O 1
ATOM 720 N N . ILE A 1 91 ? -0.253 -6.201 9.220 1.00 96.50 91 ILE A N 1
ATOM 721 C CA . ILE A 1 91 ? 0.308 -7.530 9.007 1.00 96.50 91 ILE A CA 1
ATOM 722 C C . ILE A 1 91 ? 0.943 -7.527 7.620 1.00 96.50 91 ILE A C 1
ATOM 724 O O . ILE A 1 91 ? 0.249 -7.385 6.614 1.00 96.50 91 ILE A O 1
ATOM 728 N N . LEU A 1 92 ? 2.266 -7.670 7.567 1.00 95.19 92 LEU A N 1
ATOM 729 C CA . LEU A 1 92 ? 2.998 -7.786 6.308 1.00 95.19 92 LEU A CA 1
ATOM 730 C C . LEU A 1 92 ? 3.054 -9.257 5.888 1.00 95.19 92 LEU A C 1
ATOM 732 O O . LEU A 1 92 ? 3.789 -10.050 6.478 1.00 95.19 92 LEU A O 1
ATOM 736 N N . ASP A 1 93 ? 2.288 -9.612 4.860 1.00 94.94 93 ASP A N 1
ATOM 737 C CA . ASP A 1 93 ? 2.385 -10.911 4.202 1.00 94.94 93 ASP A CA 1
ATOM 738 C C . ASP A 1 93 ? 3.484 -10.857 3.134 1.00 94.94 93 ASP A C 1
ATOM 740 O O . ASP A 1 93 ? 3.327 -10.248 2.073 1.00 94.94 93 ASP A O 1
ATOM 744 N N . MET A 1 94 ? 4.612 -11.493 3.453 1.00 93.00 94 MET A N 1
ATOM 745 C CA . MET A 1 94 ? 5.802 -11.580 2.602 1.00 93.00 94 MET A CA 1
ATOM 746 C C . MET A 1 94 ? 5.809 -12.842 1.719 1.00 93.00 94 MET A C 1
ATOM 748 O O . MET A 1 94 ? 6.830 -13.149 1.091 1.00 93.00 94 MET A O 1
ATOM 752 N N . ALA A 1 95 ? 4.716 -13.614 1.683 1.00 93.44 95 ALA A N 1
ATOM 753 C CA . ALA A 1 95 ? 4.619 -14.786 0.821 1.00 93.44 95 ALA A CA 1
ATOM 754 C C . ALA A 1 95 ? 4.815 -14.401 -0.658 1.00 93.44 95 ALA A C 1
ATOM 756 O O . ALA A 1 95 ? 4.320 -13.380 -1.128 1.00 93.44 95 ALA A O 1
ATOM 757 N N . GLY A 1 96 ? 5.564 -15.223 -1.401 1.00 90.62 96 GLY A N 1
ATOM 758 C CA . GLY A 1 96 ? 5.916 -14.935 -2.800 1.00 90.62 96 GLY A CA 1
ATOM 759 C C . GLY A 1 96 ? 7.067 -13.935 -2.978 1.00 90.62 96 GLY A C 1
ATOM 760 O O . GLY A 1 96 ? 7.419 -13.602 -4.111 1.00 90.62 96 GLY A O 1
ATOM 761 N N . GLY A 1 97 ? 7.688 -13.482 -1.884 1.00 93.56 97 GLY A N 1
ATOM 762 C CA . GLY A 1 97 ? 8.850 -12.603 -1.932 1.00 93.56 97 GLY A CA 1
ATOM 763 C C . GLY A 1 97 ? 10.008 -13.177 -2.746 1.00 93.56 97 GLY A C 1
ATOM 764 O O . GLY A 1 97 ? 10.369 -14.347 -2.637 1.00 93.56 97 GL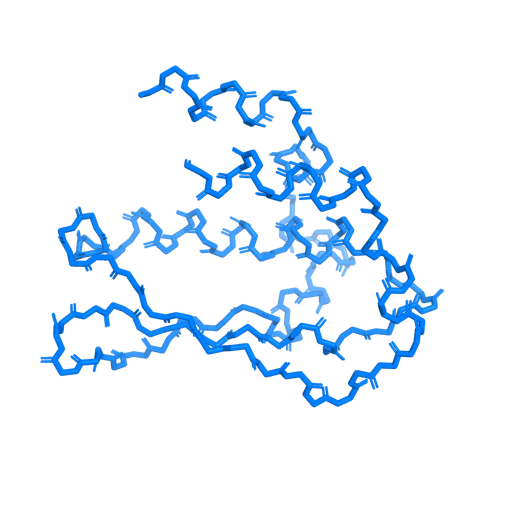Y A O 1
ATOM 765 N N . SER A 1 98 ? 10.611 -12.321 -3.569 1.00 95.19 98 SER A N 1
ATOM 766 C CA . SER A 1 98 ? 11.747 -12.665 -4.424 1.00 95.19 98 SER A CA 1
ATOM 767 C C . SER A 1 98 ? 12.798 -11.558 -4.387 1.00 95.19 98 SER A C 1
ATOM 769 O O . SER A 1 98 ? 12.521 -10.428 -3.977 1.00 95.19 98 SER A O 1
ATOM 771 N N . LEU A 1 99 ? 14.016 -11.855 -4.849 1.00 94.75 99 LEU A N 1
ATOM 772 C CA . LEU A 1 99 ? 15.058 -10.832 -4.968 1.00 94.75 99 LEU A CA 1
ATOM 773 C C . LEU A 1 99 ? 14.612 -9.671 -5.873 1.00 94.75 99 LEU A C 1
ATOM 775 O O . LEU A 1 99 ? 14.934 -8.525 -5.582 1.00 94.75 99 LEU A O 1
ATOM 779 N N . ALA A 1 100 ? 13.828 -9.950 -6.920 1.00 96.25 100 ALA A N 1
ATOM 780 C CA . ALA A 1 100 ? 13.302 -8.923 -7.815 1.00 96.25 100 ALA A CA 1
ATOM 781 C C . ALA A 1 100 ? 12.410 -7.912 -7.076 1.00 96.25 100 ALA A C 1
ATOM 783 O O . ALA A 1 100 ? 12.581 -6.715 -7.278 1.00 96.25 100 ALA A O 1
ATOM 784 N N . HIS A 1 101 ? 11.539 -8.368 -6.166 1.00 95.44 101 HIS A N 1
ATOM 785 C CA . HIS A 1 101 ? 10.755 -7.477 -5.302 1.00 95.44 101 HIS A CA 1
ATOM 786 C C . HIS A 1 101 ? 11.656 -6.594 -4.432 1.00 95.44 101 HIS A C 1
ATOM 788 O O . HIS A 1 101 ? 11.504 -5.374 -4.405 1.00 95.44 101 HIS A O 1
ATOM 794 N N . ASN A 1 102 ? 12.637 -7.203 -3.758 1.00 91.81 102 ASN A N 1
ATOM 795 C CA . ASN A 1 102 ? 13.543 -6.483 -2.860 1.00 91.81 102 ASN A CA 1
ATOM 796 C C . ASN A 1 102 ? 14.376 -5.424 -3.593 1.00 91.81 102 ASN A C 1
ATOM 798 O O . ASN A 1 102 ? 14.595 -4.339 -3.062 1.00 91.81 102 ASN A O 1
ATOM 802 N N . LEU A 1 103 ? 14.807 -5.704 -4.826 1.00 95.44 103 LEU A N 1
ATOM 803 C CA . LEU A 1 103 ? 15.584 -4.758 -5.630 1.00 95.44 103 LEU A CA 1
ATOM 804 C C . LEU A 1 103 ? 14.788 -3.512 -6.046 1.00 95.44 103 LEU A C 1
ATOM 806 O O . LEU A 1 103 ? 15.398 -2.482 -6.331 1.00 95.44 103 LEU A O 1
ATOM 810 N N . GLN A 1 104 ? 13.451 -3.560 -6.047 1.00 95.06 104 GLN A N 1
ATOM 811 C CA . GLN A 1 104 ? 12.637 -2.366 -6.291 1.00 95.06 104 GLN A CA 1
ATOM 812 C C . GLN A 1 104 ? 12.629 -1.397 -5.099 1.00 95.06 104 GLN A C 1
ATOM 814 O O . GLN A 1 104 ? 12.461 -0.189 -5.287 1.00 95.06 104 GLN A O 1
ATOM 819 N N . MET A 1 105 ? 12.871 -1.891 -3.880 1.00 93.62 105 MET A N 1
ATOM 820 C CA . MET A 1 105 ? 13.007 -1.076 -2.669 1.00 93.62 105 MET A CA 1
ATOM 821 C C . MET A 1 105 ? 14.392 -0.421 -2.594 1.00 93.62 105 MET A C 1
ATOM 823 O O . MET A 1 105 ? 15.201 -0.688 -1.707 1.00 93.62 105 MET A O 1
ATOM 827 N N . THR A 1 106 ? 14.675 0.464 -3.548 1.00 95.62 106 THR A N 1
ATOM 828 C CA . THR A 1 106 ? 15.921 1.243 -3.567 1.00 95.62 106 THR A CA 1
ATOM 829 C C . THR A 1 106 ? 16.020 2.165 -2.341 1.00 95.62 106 THR A C 1
ATOM 831 O O . THR A 1 106 ? 14.992 2.554 -1.779 1.00 95.62 106 THR A O 1
ATOM 834 N N . PRO A 1 107 ? 17.227 2.623 -1.951 1.00 95.44 107 PRO A N 1
ATOM 835 C CA . PRO A 1 107 ? 17.380 3.585 -0.856 1.00 95.44 107 PRO A CA 1
ATOM 836 C C . PRO A 1 107 ? 16.542 4.862 -1.029 1.00 95.44 107 PRO A C 1
ATOM 838 O O . PRO A 1 107 ? 16.059 5.423 -0.048 1.00 95.44 107 PRO A O 1
ATOM 841 N N . ALA A 1 108 ? 16.330 5.310 -2.273 1.00 94.06 108 ALA A N 1
ATOM 842 C CA . ALA A 1 108 ? 15.485 6.463 -2.569 1.00 94.06 108 ALA A CA 1
ATOM 843 C C . ALA A 1 108 ? 14.005 6.184 -2.259 1.00 94.06 108 ALA A C 1
ATOM 845 O O . ALA A 1 108 ? 13.358 6.998 -1.602 1.00 94.06 108 ALA A O 1
ATOM 846 N N . VAL A 1 109 ? 13.488 5.023 -2.675 1.00 94.00 109 VAL A N 1
ATOM 847 C CA . VAL A 1 109 ? 12.111 4.589 -2.380 1.00 94.00 109 VAL A CA 1
ATOM 848 C C . VAL A 1 109 ? 11.922 4.394 -0.875 1.00 94.00 109 VAL A C 1
ATOM 850 O O . VAL A 1 109 ? 10.973 4.922 -0.298 1.00 94.00 109 VAL A O 1
ATOM 853 N N . ALA A 1 110 ? 12.865 3.721 -0.211 1.00 93.25 110 ALA A N 1
ATOM 854 C CA . ALA A 1 110 ? 12.831 3.519 1.236 1.00 93.25 110 ALA A CA 1
ATOM 855 C C . ALA A 1 110 ? 12.820 4.852 2.003 1.00 93.25 110 ALA A C 1
ATOM 857 O O . ALA A 1 110 ? 12.052 5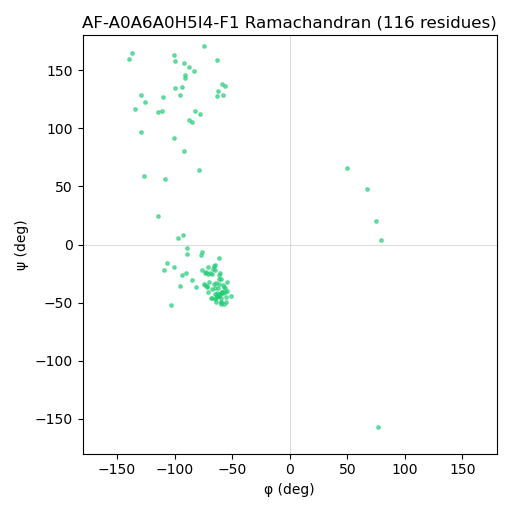.015 2.949 1.00 93.25 110 ALA A O 1
ATOM 858 N N . LYS A 1 111 ? 13.612 5.843 1.568 1.00 92.62 111 LYS A N 1
ATOM 859 C CA . LYS A 1 111 ? 13.619 7.183 2.172 1.00 92.62 111 LYS A CA 1
ATOM 860 C C . LYS A 1 111 ? 12.272 7.897 2.030 1.00 92.62 111 LYS A C 1
ATOM 862 O O . LYS A 1 111 ? 11.808 8.490 3.005 1.00 92.62 111 LYS A O 1
ATOM 867 N N . LYS A 1 112 ? 11.644 7.835 0.850 1.00 92.56 112 LYS A N 1
ATOM 868 C CA . LYS A 1 112 ? 10.292 8.384 0.641 1.00 92.56 112 LYS A CA 1
ATOM 869 C C . LYS A 1 112 ? 9.289 7.706 1.569 1.00 92.56 112 LYS A C 1
ATOM 871 O O . LYS A 1 112 ? 8.541 8.403 2.242 1.00 92.56 112 LYS A O 1
ATOM 876 N N . ALA A 1 113 ? 9.335 6.375 1.667 1.00 90.31 113 ALA A N 1
ATOM 877 C CA . ALA A 1 113 ? 8.432 5.617 2.527 1.00 90.31 113 ALA A CA 1
ATOM 878 C C . ALA A 1 113 ? 8.600 6.057 3.985 1.00 90.31 113 ALA A C 1
ATOM 880 O O . ALA A 1 113 ? 7.636 6.487 4.604 1.00 90.31 113 ALA A O 1
ATOM 881 N N . MET A 1 114 ? 9.831 6.093 4.497 1.00 89.38 114 MET A N 1
ATOM 882 C CA . MET A 1 114 ? 10.087 6.579 5.857 1.00 89.38 114 MET A CA 1
ATOM 883 C C . MET A 1 114 ? 9.573 8.005 6.087 1.00 89.38 114 MET A C 1
ATOM 885 O O . MET A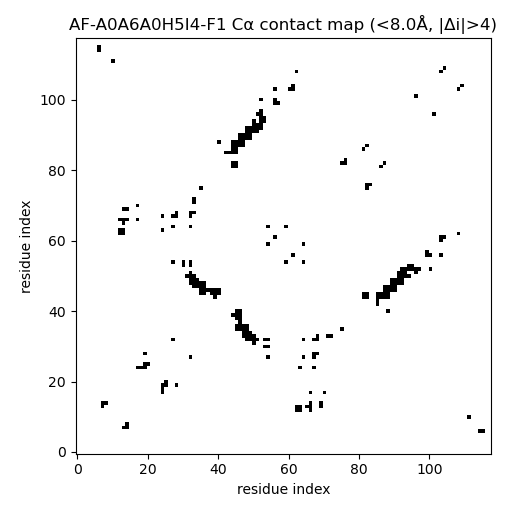 1 114 ? 9.055 8.285 7.154 1.00 89.38 114 MET A O 1
ATOM 889 N N . THR A 1 115 ? 9.678 8.892 5.094 1.00 87.94 115 THR A N 1
ATOM 890 C CA . THR A 1 115 ? 9.209 10.282 5.222 1.00 87.94 115 THR A CA 1
ATOM 891 C C . THR A 1 115 ? 7.682 10.378 5.226 1.00 87.94 115 THR A C 1
ATOM 893 O O . THR A 1 115 ? 7.128 11.207 5.932 1.00 87.94 115 THR A O 1
ATOM 896 N N . VAL A 1 116 ? 6.991 9.549 4.441 1.00 86.75 116 VAL A N 1
ATOM 897 C CA . VAL A 1 116 ? 5.521 9.556 4.359 1.00 86.75 116 VAL A CA 1
ATOM 898 C C . VAL A 1 116 ? 4.872 8.925 5.593 1.00 86.75 116 VAL A C 1
ATOM 900 O O . VAL A 1 116 ? 3.805 9.371 5.997 1.00 86.75 116 VAL A O 1
ATOM 903 N N . TRP A 1 117 ? 5.506 7.907 6.179 1.00 80.19 117 TRP A N 1
ATOM 904 C CA . TRP A 1 117 ? 4.975 7.152 7.321 1.00 80.19 117 TRP A CA 1
ATOM 905 C C . TRP A 1 117 ? 5.351 7.723 8.699 1.00 80.19 117 TRP A C 1
ATOM 907 O O . TRP A 1 117 ? 4.935 7.154 9.707 1.00 80.19 117 TRP A O 1
ATOM 917 N N . GLN A 1 118 ? 6.162 8.783 8.755 1.00 69.25 118 GLN A N 1
ATOM 918 C CA . GLN A 1 118 ? 6.626 9.391 10.007 1.00 69.25 118 GLN A CA 1
ATOM 919 C C . GLN A 1 118 ? 5.599 10.346 10.632 1.00 69.25 118 GLN A C 1
ATOM 921 O O . GLN A 1 118 ? 4.790 10.938 9.885 1.00 69.25 118 GLN A O 1
#

Mean predicted aligned error: 3.45 Å

Radius of gyration: 14.48 Å; Cα contacts (8 Å, |Δi|>4): 139; chains: 1; bounding box: 32×36×38 Å

pLDDT: mean 92.57, std 5.45, range [63.34, 97.25]

Secondary structure (DSSP, 8-state):
-HHHHHHHHH-HHHHS---TTSHHHHHHHHTTSEEEEEEEPTTSPEEEEEETT-S-TTTS-HHHHHHHHHHHHHHHHHH-TTHHHH-EEEEEE-TT--HHHHHHS-HHHHHHHHHH--

Sequence (118 aa):
MDMFYTCKTAVPEWFANRDPDEPKMRELLQMGLFLPLPDLDPQGRQIVIIRTCGHDPHTTGIEKVFKATHMISDIMCDEIETLSITGFTQILDMAGGSLAHNLQMTPAVAKKAMTVWQ